Protein AF-A0A3D8IJC1-F1 (afdb_monomer_lite)

Structure (mmCIF, N/CA/C/O backbone):
data_AF-A0A3D8IJC1-F1
#
_entry.id   AF-A0A3D8IJC1-F1
#
loop_
_atom_site.group_PDB
_atom_site.id
_atom_site.type_symbol
_atom_site.label_atom_id
_atom_site.label_alt_id
_atom_site.label_comp_id
_atom_site.label_asym_id
_atom_site.label_entity_id
_atom_site.label_seq_id
_atom_site.pdbx_PDB_ins_code
_atom_site.Cartn_x
_atom_site.Cartn_y
_atom_site.Cartn_z
_atom_site.occupancy
_atom_site.B_iso_or_equiv
_atom_site.auth_seq_id
_atom_site.auth_comp_id
_atom_site.auth_asym_id
_atom_site.auth_atom_id
_atom_site.pdbx_PDB_model_num
ATOM 1 N N . MET A 1 1 ? 31.440 11.721 -26.422 1.00 49.38 1 MET A N 1
ATOM 2 C CA . MET A 1 1 ? 31.780 11.441 -25.011 1.00 49.38 1 MET A CA 1
ATOM 3 C C . MET A 1 1 ? 30.636 11.941 -24.129 1.00 49.38 1 MET A C 1
ATOM 5 O O . MET A 1 1 ? 30.664 13.113 -23.806 1.00 49.38 1 MET A O 1
ATOM 9 N N . ASP A 1 2 ? 29.631 11.109 -23.805 1.00 59.16 2 ASP A N 1
ATOM 10 C CA . ASP A 1 2 ? 28.783 11.270 -22.586 1.00 59.16 2 ASP A CA 1
ATOM 11 C C . ASP A 1 2 ? 27.846 10.068 -22.260 1.00 59.16 2 ASP A C 1
ATOM 13 O O . ASP A 1 2 ? 27.052 10.109 -21.324 1.00 59.16 2 ASP A O 1
ATOM 17 N N . ASN A 1 3 ? 27.931 8.942 -22.983 1.00 62.91 3 ASN A N 1
ATOM 18 C CA . ASN A 1 3 ? 27.009 7.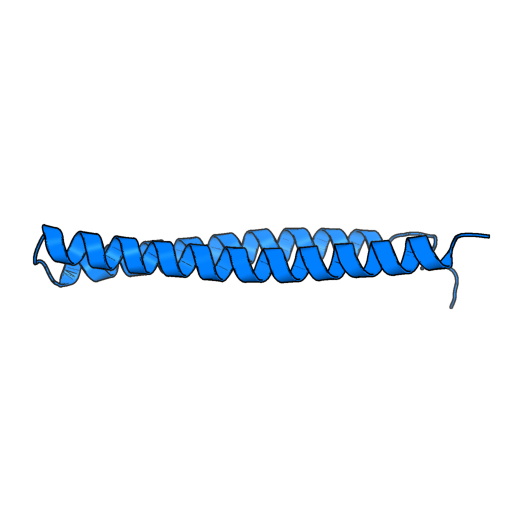801 -22.798 1.00 62.91 3 ASN A CA 1
ATOM 19 C C . ASN A 1 3 ? 27.011 7.192 -21.374 1.00 62.91 3 ASN A C 1
ATOM 21 O O . ASN A 1 3 ? 26.069 6.506 -20.986 1.00 62.91 3 ASN A O 1
ATOM 25 N N . ASN A 1 4 ? 28.074 7.415 -20.592 1.00 69.25 4 ASN A N 1
ATOM 26 C CA . ASN A 1 4 ? 28.226 6.862 -19.242 1.00 69.25 4 ASN A CA 1
ATOM 27 C C . ASN A 1 4 ? 27.456 7.676 -18.183 1.00 69.25 4 ASN A C 1
ATOM 29 O O . ASN A 1 4 ? 26.842 7.092 -17.292 1.00 69.25 4 ASN A O 1
ATOM 33 N N . LYS A 1 5 ? 27.423 9.016 -18.279 1.00 73.62 5 LYS A N 1
ATOM 34 C CA . LYS A 1 5 ? 26.607 9.813 -17.346 1.00 73.62 5 LYS A CA 1
ATOM 35 C C . LYS A 1 5 ? 25.127 9.603 -17.615 1.00 73.62 5 LYS A C 1
ATOM 37 O O . LYS A 1 5 ? 24.363 9.449 -16.666 1.00 73.62 5 LYS A O 1
ATOM 42 N N . GLU A 1 6 ? 24.747 9.521 -18.888 1.00 76.00 6 GLU A N 1
ATOM 43 C CA . GLU A 1 6 ? 23.365 9.263 -19.283 1.00 76.00 6 GLU A CA 1
ATOM 44 C C . GLU A 1 6 ? 22.876 7.899 -18.762 1.00 76.00 6 GLU A C 1
ATOM 46 O O . GLU A 1 6 ? 21.793 7.819 -18.183 1.00 76.00 6 GLU A O 1
ATOM 51 N N . SER A 1 7 ? 23.692 6.836 -18.856 1.00 76.75 7 SER A N 1
ATOM 52 C CA . SER A 1 7 ? 23.310 5.505 -18.356 1.00 76.75 7 SER A CA 1
ATOM 53 C C . SER A 1 7 ? 23.185 5.453 -16.829 1.00 76.75 7 SER A C 1
ATOM 55 O O . SER A 1 7 ? 22.211 4.898 -16.315 1.00 76.75 7 SER A O 1
ATOM 57 N N . LYS A 1 8 ? 24.110 6.089 -16.093 1.00 83.12 8 LYS A N 1
ATOM 58 C CA . LYS A 1 8 ? 24.044 6.201 -14.627 1.00 83.12 8 LYS A CA 1
ATOM 59 C C . LYS A 1 8 ? 22.819 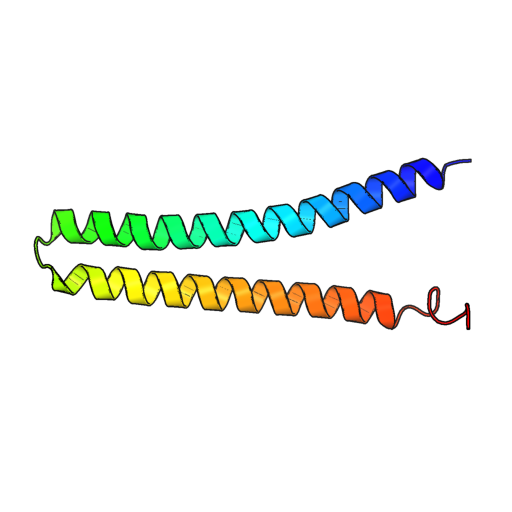6.991 -14.176 1.00 83.12 8 LYS A C 1
ATOM 61 O O . LYS A 1 8 ? 22.128 6.571 -13.252 1.00 83.12 8 LYS A O 1
ATOM 66 N N . PHE A 1 9 ? 22.515 8.098 -14.850 1.00 84.12 9 PHE A N 1
ATOM 67 C CA . PHE A 1 9 ? 21.334 8.907 -14.559 1.00 84.12 9 PHE A CA 1
ATOM 68 C C . PHE A 1 9 ? 20.040 8.121 -14.809 1.00 84.12 9 PHE A C 1
ATOM 70 O O . PHE A 1 9 ? 19.137 8.114 -13.974 1.00 84.12 9 PHE A O 1
ATOM 77 N N . ARG A 1 10 ? 19.982 7.363 -15.911 1.00 81.81 10 ARG A N 1
ATOM 78 C CA . ARG A 1 10 ? 18.853 6.480 -16.237 1.00 81.81 10 ARG A CA 1
ATOM 79 C C . ARG A 1 10 ? 18.664 5.380 -15.191 1.00 81.81 10 ARG A C 1
ATOM 81 O O . ARG A 1 10 ? 17.532 5.129 -14.786 1.00 81.81 10 ARG A O 1
ATOM 88 N N . ALA A 1 11 ? 19.751 4.771 -14.715 1.00 82.06 11 ALA A N 1
ATOM 89 C CA . ALA A 1 11 ? 19.711 3.763 -13.656 1.00 82.06 11 ALA A CA 1
ATOM 90 C C . ALA A 1 11 ? 19.166 4.333 -12.334 1.00 82.06 11 ALA A C 1
ATOM 92 O O . ALA A 1 11 ? 18.317 3.707 -11.700 1.00 82.06 11 ALA A O 1
ATOM 93 N N . ILE A 1 12 ? 19.579 5.549 -11.958 1.00 86.00 12 ILE A N 1
ATOM 94 C CA . ILE A 1 12 ? 19.063 6.246 -10.770 1.00 86.00 12 ILE A CA 1
ATOM 95 C C . ILE A 1 12 ? 17.564 6.530 -10.911 1.00 86.00 12 ILE A C 1
ATOM 97 O O . ILE A 1 12 ? 16.812 6.277 -9.974 1.00 86.00 12 ILE A O 1
ATOM 101 N N . ILE A 1 13 ? 17.104 6.998 -12.077 1.00 84.69 13 ILE A N 1
ATOM 102 C CA . ILE A 1 13 ? 15.675 7.254 -12.320 1.00 84.69 13 ILE A CA 1
ATOM 103 C C . ILE A 1 13 ? 14.855 5.967 -12.200 1.00 84.69 13 ILE A C 1
ATOM 105 O O . ILE A 1 13 ? 13.790 5.977 -11.588 1.00 84.69 13 ILE A O 1
ATOM 109 N N . ILE A 1 14 ? 15.333 4.858 -12.769 1.00 81.69 14 ILE A N 1
ATOM 110 C CA . ILE A 1 14 ? 14.637 3.566 -12.702 1.00 81.69 14 ILE A CA 1
ATOM 111 C C . ILE A 1 14 ? 14.558 3.077 -11.248 1.00 81.69 14 ILE A C 1
AT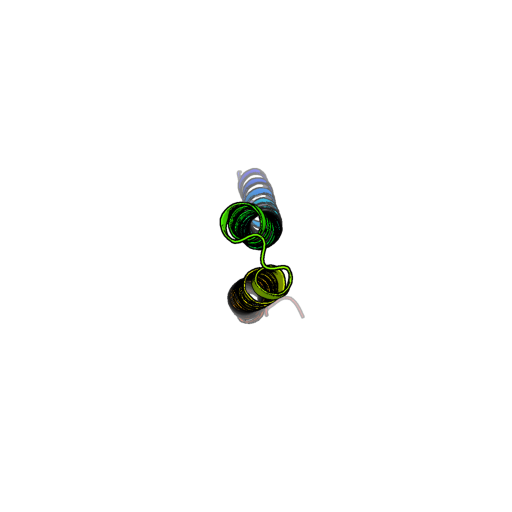OM 113 O O . ILE A 1 14 ? 13.479 2.704 -10.790 1.00 81.69 14 ILE A O 1
ATOM 117 N N . GLY A 1 15 ? 15.659 3.163 -10.494 1.00 83.75 15 GLY A N 1
ATOM 118 C CA . GLY A 1 15 ? 15.673 2.818 -9.070 1.00 83.75 15 GLY A CA 1
ATOM 119 C C . GLY A 1 15 ? 14.748 3.707 -8.233 1.00 83.75 15 GLY A C 1
ATOM 120 O O . GLY A 1 15 ? 13.985 3.211 -7.405 1.00 83.75 15 GLY A O 1
ATOM 121 N N . ALA A 1 16 ? 14.746 5.017 -8.493 1.00 87.06 16 ALA A N 1
ATOM 122 C CA . ALA A 1 16 ? 13.870 5.970 -7.818 1.00 87.06 16 ALA A CA 1
ATOM 123 C C . ALA A 1 16 ? 12.386 5.711 -8.118 1.00 87.06 16 ALA A C 1
ATOM 125 O O . ALA A 1 16 ? 11.557 5.843 -7.220 1.00 87.06 16 ALA A O 1
ATOM 126 N N . LYS A 1 17 ? 12.042 5.296 -9.346 1.00 81.31 17 LYS A N 1
ATOM 127 C CA . LYS A 1 17 ? 10.673 4.898 -9.706 1.00 81.31 17 LYS A CA 1
ATOM 128 C C . LYS A 1 17 ? 10.201 3.688 -8.896 1.00 81.31 17 LYS A C 1
ATOM 130 O O . LYS A 1 17 ? 9.111 3.749 -8.336 1.00 81.31 17 LYS A O 1
ATOM 135 N N . GLY A 1 18 ? 11.022 2.642 -8.777 1.00 80.56 18 GLY A N 1
ATOM 136 C CA . GLY A 1 18 ? 10.692 1.457 -7.972 1.00 80.56 18 GLY A CA 1
ATOM 137 C C . GLY A 1 18 ? 10.572 1.763 -6.474 1.00 80.56 18 GLY A C 1
ATOM 138 O O . GLY A 1 18 ? 9.623 1.336 -5.819 1.00 80.56 18 GLY A O 1
ATOM 139 N N . LEU A 1 19 ? 11.479 2.582 -5.929 1.00 87.31 19 LEU A N 1
ATOM 140 C CA . LEU A 1 19 ? 11.422 3.001 -4.526 1.00 87.31 19 LEU A CA 1
ATOM 141 C C . LEU A 1 19 ? 10.202 3.890 -4.239 1.00 87.31 19 LEU A C 1
ATOM 143 O O . LEU A 1 19 ? 9.513 3.693 -3.240 1.00 87.31 19 LEU A O 1
ATOM 147 N N . SER A 1 20 ? 9.895 4.835 -5.132 1.00 86.81 20 SER A N 1
ATOM 148 C CA . SER A 1 20 ? 8.706 5.690 -5.037 1.00 86.81 20 SER A CA 1
ATOM 149 C C . SER A 1 20 ? 7.413 4.868 -5.065 1.00 86.81 20 SER A C 1
ATOM 151 O O . SER A 1 20 ? 6.491 5.153 -4.297 1.00 86.81 20 SER A O 1
ATOM 153 N N . LEU A 1 21 ? 7.376 3.806 -5.876 1.00 81.50 21 LEU A N 1
ATOM 154 C CA . LEU A 1 21 ? 6.269 2.856 -5.928 1.00 81.50 21 LEU A CA 1
ATOM 155 C C . LEU A 1 21 ? 6.068 2.159 -4.578 1.00 81.50 21 LEU A C 1
ATOM 157 O O . LEU A 1 21 ? 4.970 2.201 -4.023 1.00 81.50 21 LEU A O 1
ATOM 161 N N . GLY A 1 22 ? 7.139 1.600 -4.009 1.00 83.56 22 GLY A N 1
ATOM 162 C CA . GLY A 1 22 ? 7.108 0.952 -2.697 1.00 83.56 22 GLY A CA 1
ATOM 163 C C . GLY A 1 22 ? 6.641 1.892 -1.582 1.00 83.56 22 GLY A C 1
ATOM 164 O O . GLY A 1 22 ? 5.769 1.535 -0.789 1.00 83.56 22 GLY A O 1
ATOM 165 N N . ILE A 1 23 ? 7.150 3.128 -1.564 1.00 88.06 23 ILE A N 1
ATOM 166 C CA . ILE A 1 23 ? 6.757 4.146 -0.580 1.00 88.06 23 ILE A CA 1
ATOM 167 C C . ILE A 1 23 ? 5.263 4.476 -0.699 1.00 88.06 23 ILE A C 1
ATOM 169 O O . ILE A 1 23 ? 4.577 4.560 0.318 1.00 88.06 23 ILE A O 1
ATOM 173 N N . SER A 1 24 ? 4.732 4.610 -1.918 1.00 82.44 24 SER A N 1
ATOM 174 C CA . SER A 1 24 ? 3.313 4.930 -2.125 1.00 82.44 24 SER A CA 1
ATOM 175 C C . SER A 1 24 ? 2.363 3.868 -1.550 1.00 82.44 24 SER A C 1
ATOM 177 O O . SER A 1 24 ? 1.318 4.211 -0.995 1.00 82.44 24 SER A O 1
ATOM 179 N N . ILE A 1 25 ? 2.761 2.593 -1.598 1.00 83.38 25 ILE A N 1
ATOM 180 C CA . ILE A 1 25 ? 1.999 1.467 -1.043 1.00 83.38 25 ILE A CA 1
ATOM 181 C C . ILE A 1 25 ? 1.973 1.546 0.485 1.00 83.38 25 ILE A C 1
ATOM 183 O O . ILE A 1 25 ? 0.906 1.453 1.092 1.00 83.38 25 ILE A O 1
ATOM 187 N N . ILE A 1 26 ? 3.133 1.771 1.112 1.00 85.38 26 ILE A N 1
ATOM 188 C CA . ILE A 1 26 ? 3.241 1.901 2.572 1.00 85.38 26 ILE A CA 1
ATOM 189 C C . ILE A 1 26 ? 2.402 3.085 3.062 1.00 85.38 26 ILE A C 1
ATOM 191 O O . ILE A 1 26 ? 1.641 2.946 4.019 1.00 85.38 26 ILE A O 1
ATOM 195 N N . VAL A 1 27 ? 2.480 4.233 2.382 1.00 87.75 27 VAL A N 1
ATOM 196 C CA . VAL A 1 27 ? 1.686 5.425 2.717 1.00 87.75 27 VAL A CA 1
ATOM 197 C C . VAL A 1 27 ? 0.185 5.137 2.619 1.00 87.75 27 VAL A C 1
ATOM 199 O O . VAL A 1 27 ? -0.558 5.496 3.529 1.00 87.75 27 VAL A O 1
ATOM 202 N N . ALA A 1 28 ? -0.272 4.447 1.569 1.00 82.06 28 ALA A N 1
ATOM 203 C CA . ALA A 1 28 ? -1.681 4.081 1.415 1.00 82.06 28 ALA A CA 1
ATOM 204 C C . ALA A 1 28 ? -2.180 3.167 2.551 1.00 82.06 28 ALA A C 1
ATOM 206 O O . ALA A 1 28 ? -3.270 3.381 3.082 1.00 82.06 28 ALA A O 1
ATOM 207 N N . ILE A 1 29 ? -1.367 2.191 2.964 1.00 80.00 29 ILE A N 1
ATOM 208 C CA . ILE A 1 29 ? -1.680 1.292 4.084 1.00 80.00 29 ILE A CA 1
ATOM 209 C C . ILE A 1 29 ? -1.750 2.075 5.402 1.00 80.00 29 ILE A C 1
ATOM 211 O O . ILE A 1 29 ? -2.714 1.924 6.152 1.00 80.00 29 ILE A O 1
ATOM 215 N N . LEU A 1 30 ? -0.768 2.941 5.675 1.00 87.19 30 LEU A N 1
ATOM 216 C CA . LEU A 1 30 ? -0.734 3.762 6.890 1.00 87.19 30 LEU A CA 1
ATOM 217 C C . LEU A 1 30 ? -1.924 4.719 6.974 1.00 87.19 30 LEU A C 1
ATOM 219 O O . LEU A 1 30 ? -2.481 4.894 8.055 1.00 87.19 30 LEU A O 1
ATOM 223 N N . LEU A 1 31 ? -2.347 5.299 5.849 1.00 85.50 31 LEU A N 1
ATOM 224 C CA . LEU A 1 31 ? -3.552 6.124 5.793 1.00 85.50 31 LEU A CA 1
ATOM 225 C C . LEU A 1 31 ? -4.816 5.294 6.041 1.00 85.50 31 LEU A C 1
ATOM 227 O O . LEU A 1 31 ? -5.664 5.725 6.813 1.00 85.50 31 LEU A O 1
ATOM 231 N N . GLY A 1 32 ? -4.925 4.086 5.479 1.00 81.81 32 GLY A N 1
ATOM 232 C CA . GLY A 1 32 ? -6.052 3.186 5.751 1.00 81.81 32 GLY A CA 1
ATOM 233 C C . GLY A 1 32 ? -6.165 2.807 7.233 1.00 81.81 32 GLY A C 1
ATOM 234 O O . GLY A 1 32 ? -7.236 2.922 7.832 1.00 81.81 32 GLY A O 1
ATOM 235 N N . ILE A 1 33 ? -5.046 2.422 7.851 1.00 80.69 33 ILE A N 1
ATOM 236 C CA . ILE A 1 33 ? -4.985 2.083 9.280 1.00 80.69 33 ILE A CA 1
ATOM 237 C C . ILE A 1 33 ? -5.252 3.324 10.142 1.00 80.69 33 ILE A C 1
ATOM 239 O O . ILE A 1 33 ? -6.068 3.272 11.060 1.00 80.69 33 ILE A O 1
ATOM 243 N N . GLY A 1 34 ? -4.608 4.452 9.833 1.00 86.31 34 GLY A N 1
ATOM 244 C CA . GLY A 1 34 ? -4.761 5.709 10.565 1.00 86.31 34 GLY A CA 1
ATOM 245 C C . GLY A 1 34 ? -6.194 6.239 10.532 1.00 86.31 34 GLY A C 1
ATOM 246 O O . GLY A 1 34 ? -6.737 6.610 11.574 1.00 86.31 34 GLY A O 1
ATOM 247 N N . SER A 1 35 ? -6.847 6.200 9.368 1.00 81.31 35 SER A N 1
ATOM 248 C CA . SER A 1 35 ? -8.267 6.535 9.229 1.00 81.31 35 SER A CA 1
ATOM 249 C C . SER A 1 35 ? -9.165 5.567 10.005 1.00 81.31 35 SER A C 1
ATOM 251 O O . SER A 1 35 ? -10.107 6.018 10.651 1.00 81.31 35 SER A O 1
ATOM 253 N N . GLY A 1 36 ? -8.858 4.264 10.018 1.00 75.75 36 GLY A N 1
ATOM 254 C CA . GLY A 1 36 ? -9.581 3.276 10.827 1.00 75.75 36 GLY A CA 1
ATOM 255 C C . GLY A 1 36 ? -9.506 3.566 12.331 1.00 75.75 36 GLY A C 1
ATOM 256 O O . GLY A 1 36 ? -10.534 3.587 13.008 1.00 75.75 36 GLY A O 1
ATOM 257 N N . ILE A 1 37 ? -8.309 3.869 12.843 1.00 81.25 37 ILE A N 1
ATOM 258 C CA . ILE A 1 37 ? -8.084 4.228 14.254 1.00 81.25 37 ILE A CA 1
ATOM 259 C C . ILE A 1 37 ? -8.816 5.527 14.618 1.00 81.25 37 ILE A C 1
ATOM 261 O O . ILE A 1 37 ? -9.422 5.620 15.688 1.00 81.25 37 ILE A O 1
ATOM 265 N N . LEU A 1 38 ? -8.800 6.529 13.732 1.00 82.56 38 LEU A N 1
ATOM 266 C CA . LEU A 1 38 ? -9.529 7.781 13.946 1.00 82.56 38 LEU A CA 1
ATOM 267 C C . LEU A 1 38 ? -11.040 7.530 14.063 1.00 82.56 38 LEU A C 1
ATOM 269 O O . LEU A 1 38 ? -11.676 8.024 14.992 1.00 82.56 38 LEU A O 1
ATOM 273 N N . MET A 1 39 ? -11.595 6.699 13.178 1.00 74.31 39 MET A N 1
ATOM 274 C CA . MET A 1 39 ? -13.003 6.295 13.200 1.00 74.31 39 MET A CA 1
ATOM 275 C C . MET A 1 39 ? -13.359 5.559 14.503 1.00 74.31 39 MET A C 1
ATOM 277 O O . MET A 1 39 ? -14.373 5.856 15.132 1.00 74.31 39 MET A 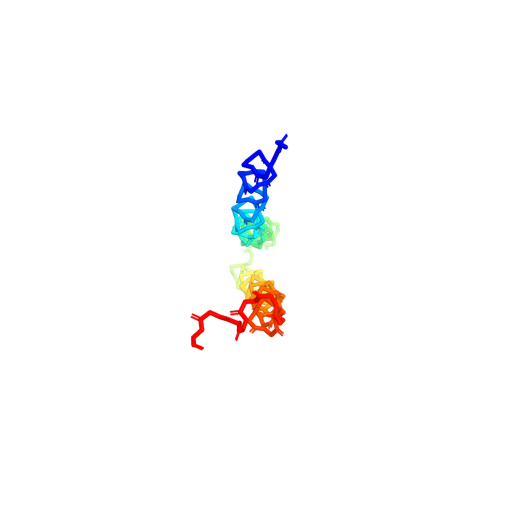O 1
ATOM 281 N N . GLN A 1 40 ? -12.503 4.642 14.964 1.00 75.88 40 GLN A N 1
ATOM 282 C CA . GLN A 1 40 ? -12.707 3.923 16.226 1.00 75.88 40 GLN A CA 1
ATOM 283 C C . GLN A 1 40 ? -12.816 4.873 17.420 1.00 75.88 40 GLN A C 1
ATOM 285 O O . GLN A 1 40 ? -13.693 4.693 18.264 1.00 75.88 40 GLN A O 1
ATOM 290 N N . LYS A 1 41 ? -11.948 5.891 17.481 1.00 79.50 41 LYS A N 1
ATOM 291 C CA . LYS A 1 41 ? -11.955 6.884 18.562 1.00 79.50 41 LYS A CA 1
ATOM 292 C C . LYS A 1 41 ? -13.233 7.718 18.598 1.00 79.50 41 LYS A C 1
ATOM 294 O O . LYS A 1 41 ? -13.655 8.099 19.683 1.00 79.50 41 LYS A O 1
ATOM 299 N N . ILE A 1 42 ? -13.826 8.008 17.440 1.00 84.38 42 ILE A N 1
ATOM 300 C CA . ILE A 1 42 ? -15.021 8.857 17.342 1.00 84.38 42 ILE A CA 1
ATOM 301 C C . ILE A 1 42 ? -16.287 8.061 17.675 1.00 84.38 42 ILE A C 1
ATOM 303 O O . ILE A 1 42 ? -17.130 8.539 18.427 1.00 84.38 42 ILE A O 1
ATOM 307 N N . PHE A 1 43 ? -16.426 6.847 17.135 1.00 82.62 43 PHE A N 1
ATOM 308 C CA . PHE A 1 43 ? -17.668 6.080 17.261 1.00 82.62 43 PHE A CA 1
ATOM 309 C C . PHE A 1 43 ? -17.698 5.146 18.477 1.00 82.62 43 PHE A C 1
ATOM 311 O O . PHE A 1 43 ? -18.781 4.737 18.877 1.00 82.62 43 PHE A O 1
ATOM 318 N N . ASN A 1 44 ? -16.548 4.787 19.066 1.00 78.00 44 ASN A N 1
ATOM 319 C CA . ASN A 1 44 ? -16.428 3.828 20.180 1.00 78.00 44 ASN A CA 1
ATOM 320 C C . ASN A 1 44 ? -17.100 2.458 19.911 1.00 78.00 44 ASN A C 1
ATOM 322 O O . ASN A 1 44 ? -17.364 1.672 20.817 1.00 78.00 44 ASN A O 1
ATOM 326 N N . VAL A 1 45 ? -17.373 2.159 18.637 1.00 80.19 45 VAL A N 1
ATOM 327 C CA . VAL A 1 45 ? -17.938 0.896 18.166 1.00 80.19 45 VAL A CA 1
ATOM 328 C C . VAL A 1 45 ? -16.806 0.079 17.563 1.00 80.19 45 VAL A C 1
ATOM 330 O O . VAL A 1 45 ? -16.268 0.412 16.507 1.00 80.19 45 VAL A O 1
ATOM 333 N N . PHE A 1 46 ? -16.459 -1.023 18.225 1.00 72.19 46 PHE A N 1
ATOM 334 C CA . PHE A 1 46 ? -15.324 -1.868 17.847 1.00 72.19 46 PHE A CA 1
ATOM 335 C C . PHE A 1 46 ? -15.441 -2.440 16.424 1.00 72.19 46 PHE A C 1
ATOM 337 O O . PHE A 1 46 ? -14.435 -2.636 15.751 1.00 72.19 46 PHE A O 1
ATOM 344 N N . TRP A 1 47 ? -16.661 -2.667 15.925 1.00 78.19 47 TRP A N 1
ATOM 345 C CA . TRP A 1 47 ? -16.867 -3.246 14.594 1.00 78.19 47 TRP A CA 1
ATOM 346 C C . TRP A 1 47 ? -16.626 -2.256 13.436 1.00 78.19 47 TRP A C 1
ATOM 348 O O . TRP A 1 47 ? -16.288 -2.674 12.332 1.00 78.19 47 TRP A O 1
ATOM 358 N N . VAL A 1 48 ? -16.693 -0.940 13.688 1.00 77.25 48 VAL A N 1
ATOM 359 C CA . VAL A 1 48 ? -16.422 0.105 12.675 1.00 77.25 48 VAL A CA 1
ATOM 360 C C . VAL A 1 48 ? -14.956 0.096 12.226 1.00 77.25 48 VAL A C 1
ATOM 362 O O . VAL A 1 48 ? -14.660 0.439 11.080 1.00 77.25 48 VAL A O 1
ATOM 365 N N . LEU A 1 49 ? -14.042 -0.381 13.079 1.00 72.75 49 LEU A N 1
ATOM 366 C CA . LEU A 1 49 ? -12.644 -0.604 12.708 1.00 72.75 49 LEU A CA 1
ATOM 367 C C . LEU A 1 49 ? -12.504 -1.497 11.478 1.00 72.75 49 LEU A C 1
ATOM 369 O O . LEU A 1 49 ? -11.689 -1.212 10.605 1.00 72.75 49 LEU A O 1
ATOM 373 N N . TRP A 1 50 ? -13.304 -2.560 11.391 1.00 82.12 50 TRP A N 1
ATOM 374 C CA . TRP A 1 50 ? -13.189 -3.547 10.321 1.00 82.12 50 TRP A CA 1
ATOM 375 C C . TRP A 1 50 ? -13.606 -2.995 8.968 1.00 82.12 50 TRP A C 1
ATOM 377 O O . TRP A 1 50 ? -13.049 -3.406 7.958 1.00 82.12 50 TRP A O 1
ATOM 387 N N . ILE A 1 51 ? -14.508 -2.015 8.944 1.00 81.25 51 ILE A N 1
ATOM 388 C CA . ILE A 1 51 ? -14.859 -1.291 7.723 1.00 81.25 51 ILE A CA 1
ATOM 389 C C . ILE A 1 51 ? -13.634 -0.503 7.243 1.00 81.25 51 ILE A C 1
ATOM 391 O O . ILE A 1 51 ? -13.216 -0.657 6.099 1.00 81.25 51 ILE A O 1
ATOM 395 N N . GLY A 1 52 ? -12.994 0.268 8.128 1.00 76.38 52 GLY A N 1
ATOM 396 C CA . GLY A 1 52 ? -11.770 1.007 7.801 1.00 76.38 52 GLY A CA 1
ATOM 397 C C . GLY A 1 52 ? -10.618 0.100 7.353 1.00 76.38 52 GLY A C 1
ATOM 398 O O . GLY A 1 52 ? -9.974 0.375 6.343 1.00 76.38 52 GLY A O 1
ATOM 399 N N . VAL A 1 53 ? -10.40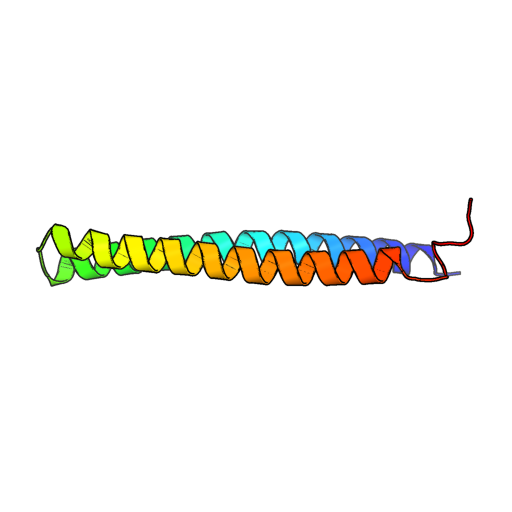6 -1.021 8.047 1.00 79.00 53 VAL A N 1
ATOM 400 C CA . VAL A 1 53 ? -9.392 -2.024 7.688 1.00 79.00 53 VAL A CA 1
ATOM 401 C C . VAL A 1 53 ? -9.709 -2.669 6.339 1.00 79.00 53 VAL A C 1
ATOM 403 O O . VAL A 1 53 ? -8.826 -2.748 5.491 1.00 79.00 53 VAL A O 1
ATOM 406 N N . PHE A 1 54 ? -10.955 -3.081 6.101 1.00 87.69 54 PHE A N 1
ATOM 407 C CA . PHE A 1 54 ? -11.373 -3.691 4.839 1.00 87.69 54 PHE A CA 1
ATOM 408 C C . PHE A 1 54 ? -11.146 -2.747 3.657 1.00 87.69 54 PHE A C 1
ATOM 410 O O . PHE A 1 54 ? -10.498 -3.126 2.682 1.00 87.69 54 PHE A O 1
ATOM 417 N N . TRP A 1 55 ? -11.610 -1.498 3.759 1.00 83.12 55 TRP A N 1
ATOM 418 C CA . TRP A 1 55 ? -11.419 -0.505 2.703 1.00 83.12 55 TRP A CA 1
ATOM 419 C C . TRP A 1 55 ? -9.950 -0.107 2.536 1.00 83.12 55 TRP A C 1
ATOM 421 O O . TRP A 1 55 ? -9.500 0.063 1.406 1.00 83.12 55 TRP A O 1
ATOM 431 N N . GLY A 1 56 ? -9.181 -0.019 3.625 1.00 80.81 56 GLY A N 1
ATOM 432 C CA . GLY A 1 56 ? -7.743 0.247 3.581 1.00 80.81 56 GLY A CA 1
ATOM 433 C C . GLY A 1 56 ? -6.960 -0.861 2.872 1.00 80.81 56 GLY A C 1
ATOM 434 O O . GLY A 1 56 ? -6.155 -0.579 1.985 1.00 80.81 56 GLY A O 1
ATOM 435 N N . VAL A 1 57 ? -7.238 -2.126 3.199 1.00 83.25 57 VAL A N 1
ATOM 436 C CA . VAL A 1 57 ? -6.617 -3.294 2.555 1.00 83.25 57 VAL A CA 1
ATOM 437 C C . VAL A 1 57 ? -7.042 -3.396 1.089 1.00 83.25 57 VAL A C 1
ATOM 439 O O . VAL A 1 57 ? -6.190 -3.580 0.221 1.00 83.25 57 VAL A O 1
ATOM 442 N N . ALA A 1 58 ? -8.328 -3.209 0.783 1.00 87.50 58 ALA A N 1
ATOM 443 C CA . ALA A 1 58 ? -8.821 -3.208 -0.593 1.00 87.50 58 ALA A CA 1
ATOM 444 C C . ALA A 1 58 ? -8.169 -2.095 -1.434 1.00 87.50 58 ALA A C 1
ATOM 446 O O . ALA A 1 58 ? -7.730 -2.344 -2.558 1.00 87.50 58 ALA A O 1
ATOM 447 N N . ALA A 1 59 ? -8.037 -0.884 -0.884 1.00 82.75 59 ALA A N 1
ATOM 448 C CA . ALA A 1 59 ? -7.368 0.231 -1.548 1.00 82.75 59 ALA A CA 1
ATOM 449 C C . ALA A 1 59 ? -5.873 -0.041 -1.777 1.00 82.75 59 ALA A C 1
ATOM 451 O O . ALA A 1 59 ? -5.364 0.245 -2.862 1.00 82.75 59 ALA A O 1
ATOM 452 N N . ALA A 1 60 ? -5.180 -0.635 -0.801 1.00 81.19 60 ALA A N 1
ATOM 453 C CA . ALA A 1 60 ? -3.782 -1.032 -0.944 1.00 81.19 60 ALA A CA 1
ATOM 454 C C . ALA A 1 60 ? -3.601 -2.078 -2.056 1.00 81.19 60 ALA A C 1
ATOM 456 O O . ALA A 1 60 ? -2.753 -1.895 -2.926 1.00 81.19 60 ALA A O 1
ATOM 457 N N . ILE A 1 61 ? -4.440 -3.121 -2.094 1.00 85.62 61 ILE A N 1
ATOM 458 C CA . ILE A 1 61 ? -4.409 -4.156 -3.142 1.00 85.62 61 ILE A CA 1
ATOM 459 C C . ILE A 1 61 ? -4.645 -3.539 -4.525 1.00 85.62 61 ILE A C 1
ATOM 461 O O . ILE A 1 61 ? -3.895 -3.816 -5.461 1.00 85.62 61 ILE A O 1
ATOM 465 N N . LEU A 1 62 ? -5.651 -2.673 -4.666 1.00 86.62 62 LEU A N 1
ATOM 466 C CA . LEU A 1 62 ? -5.945 -2.003 -5.935 1.00 86.62 62 LEU A CA 1
ATOM 467 C C . LEU A 1 62 ? -4.799 -1.086 -6.385 1.00 86.62 62 LEU A C 1
ATOM 469 O O . LEU A 1 62 ? -4.490 -1.028 -7.578 1.00 86.62 62 LEU A O 1
ATOM 473 N N . ASN A 1 63 ? -4.145 -0.393 -5.449 1.00 85.69 63 ASN A N 1
ATOM 474 C CA . ASN A 1 63 ? -2.996 0.457 -5.747 1.00 85.69 63 ASN A CA 1
ATOM 475 C C . ASN A 1 63 ? -1.787 -0.377 -6.209 1.00 85.69 63 ASN A C 1
ATOM 477 O O . ASN A 1 63 ? -1.256 -0.119 -7.289 1.00 85.69 63 ASN A O 1
ATOM 481 N N . VAL A 1 64 ? -1.442 -1.438 -5.469 1.00 83.31 64 VAL A N 1
ATOM 482 C CA . VAL A 1 64 ? -0.388 -2.404 -5.833 1.00 83.31 64 VAL A CA 1
ATOM 483 C C . VAL A 1 64 ? -0.656 -3.015 -7.207 1.00 83.31 64 VAL A C 1
ATOM 485 O O . VAL A 1 64 ? 0.244 -3.101 -8.037 1.00 83.31 64 VAL A O 1
ATOM 488 N N . TYR A 1 65 ? -1.899 -3.397 -7.495 1.00 87.19 65 TYR A N 1
ATOM 489 C CA . TYR A 1 65 ? -2.257 -3.993 -8.778 1.00 87.19 65 TYR A CA 1
ATOM 490 C C . TYR A 1 65 ? -2.083 -3.027 -9.953 1.00 87.19 65 TYR A C 1
ATOM 492 O O . TYR A 1 65 ? -1.559 -3.393 -11.009 1.00 87.19 65 TYR A O 1
ATOM 500 N N . LYS A 1 66 ? -2.505 -1.772 -9.772 1.00 84.12 66 LYS A N 1
ATOM 501 C CA . LYS A 1 66 ? -2.336 -0.712 -10.771 1.00 84.12 66 LYS A CA 1
ATOM 502 C C . LYS A 1 66 ? -0.857 -0.429 -11.034 1.00 84.12 66 LYS A C 1
ATOM 504 O O . LYS A 1 66 ? -0.457 -0.318 -12.192 1.00 84.12 66 LYS A O 1
ATOM 509 N N . ALA A 1 67 ? -0.071 -0.342 -9.966 1.00 82.31 67 ALA A N 1
ATOM 510 C CA . ALA A 1 67 ? 1.374 -0.181 -9.986 1.00 82.31 67 ALA A CA 1
ATOM 511 C C . ALA A 1 67 ? 2.064 -1.327 -10.743 1.00 82.31 67 ALA A C 1
ATOM 513 O O . ALA A 1 67 ? 2.773 -1.084 -11.717 1.00 82.31 67 ALA A O 1
ATOM 514 N N . TYR A 1 68 ? 1.753 -2.570 -10.377 1.00 83.56 68 TYR A N 1
ATOM 515 C CA . TYR A 1 68 ? 2.289 -3.772 -11.008 1.00 83.56 68 TYR A CA 1
ATOM 516 C C . TYR A 1 68 ? 1.978 -3.842 -12.508 1.00 83.56 68 TYR A C 1
ATOM 518 O O . TYR A 1 68 ? 2.859 -4.108 -13.321 1.00 83.56 68 TYR A O 1
ATOM 526 N N . ARG A 1 69 ? 0.736 -3.540 -12.915 1.00 85.00 69 ARG A N 1
ATOM 527 C CA . ARG A 1 69 ? 0.377 -3.490 -14.342 1.00 85.00 69 ARG A CA 1
ATOM 528 C C . ARG A 1 69 ? 1.115 -2.387 -15.103 1.00 85.00 69 ARG A C 1
ATOM 530 O O . ARG A 1 69 ? 1.413 -2.571 -16.280 1.00 85.00 69 ARG A O 1
ATOM 537 N N . ALA A 1 70 ? 1.359 -1.233 -14.485 1.00 82.62 70 ALA A N 1
ATOM 538 C CA . ALA A 1 70 ? 2.120 -0.159 -15.118 1.00 82.62 70 ALA A CA 1
ATOM 539 C C . ALA A 1 70 ? 3.586 -0.568 -15.322 1.00 82.62 70 ALA A C 1
ATOM 541 O O . ALA A 1 70 ? 4.129 -0.379 -16.407 1.00 82.62 70 ALA A O 1
ATOM 542 N N . GLU A 1 71 ? 4.175 -1.203 -14.313 1.00 81.19 71 GLU A N 1
ATOM 543 C CA . GLU A 1 71 ? 5.540 -1.712 -14.352 1.00 81.19 71 GLU A CA 1
ATOM 544 C C . GLU A 1 71 ? 5.705 -2.844 -15.382 1.00 81.19 71 GLU A C 1
ATOM 546 O O . GLU A 1 71 ? 6.612 -2.789 -16.210 1.00 81.19 71 GLU A O 1
ATOM 551 N N . LEU A 1 72 ? 4.765 -3.796 -15.450 1.00 83.06 72 LEU A N 1
ATOM 552 C CA . LEU A 1 72 ? 4.725 -4.831 -16.494 1.00 83.06 72 LEU A CA 1
ATOM 553 C C . LEU A 1 72 ? 4.693 -4.253 -17.913 1.00 83.06 72 LEU A C 1
ATOM 555 O O . LEU A 1 72 ? 5.395 -4.741 -18.794 1.00 83.06 72 LEU A O 1
ATOM 559 N N . ARG A 1 73 ? 3.896 -3.206 -18.149 1.00 82.88 73 ARG A N 1
ATOM 560 C CA . ARG A 1 73 ? 3.829 -2.547 -19.463 1.00 82.88 73 ARG A CA 1
ATOM 561 C C . ARG A 1 73 ? 5.148 -1.880 -19.836 1.00 82.88 73 ARG A C 1
ATOM 563 O O . ARG A 1 73 ? 5.498 -1.850 -21.013 1.00 82.88 73 ARG A O 1
ATOM 570 N N . ASP A 1 74 ? 5.854 -1.314 -18.864 1.00 79.69 74 ASP A N 1
ATOM 571 C CA . ASP A 1 74 ? 7.170 -0.726 -19.096 1.00 79.69 74 ASP A CA 1
ATOM 572 C C . ASP A 1 74 ? 8.222 -1.816 -19.363 1.00 79.69 74 ASP A C 1
ATOM 574 O O . ASP A 1 74 ? 9.026 -1.658 -20.282 1.00 79.69 74 ASP A O 1
ATOM 578 N N . PHE A 1 75 ? 8.153 -2.961 -18.675 1.00 78.69 75 PHE A N 1
ATOM 579 C CA . PHE A 1 75 ? 8.971 -4.138 -18.989 1.00 78.69 75 PHE A CA 1
ATOM 580 C C . PHE A 1 75 ? 8.704 -4.686 -20.394 1.00 78.69 75 PHE A C 1
ATOM 582 O O . PHE A 1 75 ? 9.647 -4.948 -21.136 1.00 78.69 75 PHE A O 1
ATOM 589 N N . GLU A 1 76 ? 7.440 -4.815 -20.797 1.00 79.31 76 GLU A N 1
ATOM 590 C CA . GLU A 1 76 ? 7.067 -5.324 -22.120 1.00 79.31 76 GLU A CA 1
ATOM 591 C C . GLU A 1 76 ? 7.531 -4.394 -23.250 1.00 79.31 76 GLU A C 1
ATOM 593 O O . GLU A 1 76 ? 7.982 -4.858 -24.298 1.00 79.31 76 GLU A O 1
ATOM 598 N N . LYS A 1 77 ? 7.498 -3.074 -23.029 1.00 76.12 77 LYS A N 1
ATOM 599 C CA . LYS A 1 77 ? 8.069 -2.095 -23.966 1.00 76.12 77 LYS A CA 1
ATOM 600 C C . LYS A 1 77 ? 9.578 -2.248 -24.113 1.00 76.12 77 LYS A C 1
ATOM 602 O O . LYS A 1 77 ? 10.076 -2.137 -25.226 1.00 76.12 77 LYS A O 1
ATOM 607 N N . ILE A 1 78 ? 10.293 -2.503 -23.016 1.00 70.81 78 ILE A N 1
ATOM 608 C CA . ILE A 1 78 ? 11.741 -2.750 -23.052 1.00 70.81 78 ILE A CA 1
ATOM 609 C C . ILE A 1 78 ? 12.032 -4.077 -23.768 1.00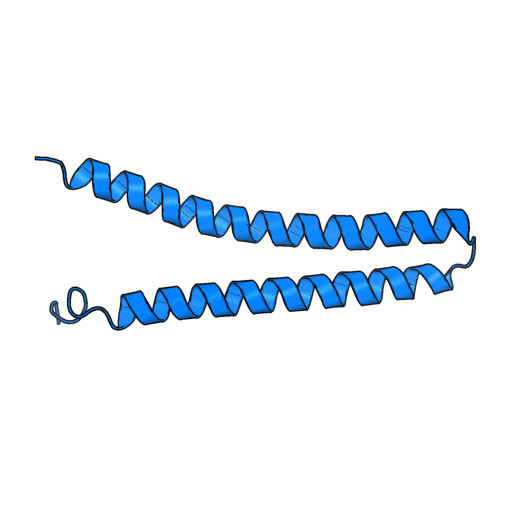 70.81 78 ILE A C 1
ATOM 611 O O . ILE A 1 78 ? 12.912 -4.128 -24.621 1.00 70.81 78 ILE A O 1
ATOM 615 N N . ALA A 1 79 ? 11.264 -5.131 -23.482 1.00 70.94 79 ALA A N 1
ATOM 616 C CA . ALA A 1 79 ? 11.433 -6.449 -24.096 1.00 70.94 79 ALA A CA 1
ATOM 617 C C . ALA A 1 79 ? 11.135 -6.458 -25.608 1.00 70.94 79 ALA A C 1
ATOM 619 O O . ALA A 1 79 ? 11.737 -7.221 -26.365 1.00 70.94 79 ALA A O 1
ATOM 620 N N . ASN A 1 80 ? 10.212 -5.610 -26.070 1.00 70.31 80 ASN A N 1
ATOM 621 C CA . ASN A 1 80 ? 9.858 -5.494 -27.484 1.00 70.31 80 ASN A CA 1
ATOM 622 C C . ASN A 1 80 ? 10.662 -4.444 -28.260 1.00 70.31 80 ASN A C 1
ATOM 624 O O . ASN A 1 80 ? 10.474 -4.338 -29.474 1.00 70.31 80 ASN A O 1
ATOM 628 N N . ASP A 1 81 ? 11.562 -3.708 -27.609 1.00 72.25 81 ASP A N 1
ATOM 629 C CA . ASP A 1 81 ? 12.390 -2.706 -28.272 1.00 72.25 81 ASP A CA 1
ATOM 630 C C . ASP A 1 81 ? 13.403 -3.395 -29.225 1.00 72.25 81 ASP A C 1
ATOM 632 O O . ASP A 1 81 ? 14.233 -4.204 -28.789 1.00 72.25 81 ASP A O 1
ATOM 636 N N . PRO A 1 82 ? 13.369 -3.099 -30.543 1.00 65.31 82 PRO A N 1
ATOM 637 C CA . PRO A 1 82 ? 14.252 -3.706 -31.545 1.00 65.31 82 PRO A CA 1
ATOM 638 C C . PRO A 1 82 ? 15.743 -3.389 -31.338 1.00 65.31 82 PRO A C 1
ATOM 640 O O . PRO A 1 82 ? 16.587 -3.984 -32.015 1.00 65.31 82 PRO A O 1
ATOM 643 N N . LYS A 1 83 ? 16.084 -2.471 -30.422 1.00 64.81 83 LYS A N 1
ATOM 644 C CA . LYS A 1 83 ? 17.455 -2.203 -29.971 1.00 64.81 83 LYS A CA 1
ATOM 645 C C . LYS A 1 83 ? 18.014 -3.303 -29.053 1.00 64.81 83 LYS A C 1
ATOM 647 O O . LYS A 1 83 ? 19.224 -3.463 -29.022 1.00 64.81 83 LYS A O 1
ATOM 652 N N . TYR A 1 84 ? 17.160 -4.063 -28.358 1.00 57.16 84 TYR A N 1
ATOM 653 C CA . TYR A 1 84 ? 17.545 -5.161 -27.452 1.00 57.16 84 TYR A CA 1
ATOM 654 C C . TYR A 1 84 ? 17.319 -6.563 -28.047 1.00 57.16 84 TYR A C 1
ATOM 656 O O . TYR A 1 84 ? 17.813 -7.548 -27.511 1.00 57.16 84 TYR A O 1
ATOM 664 N N . LYS A 1 85 ? 16.601 -6.668 -29.173 1.00 57.66 85 LYS A N 1
ATOM 665 C CA . LYS A 1 85 ? 16.367 -7.934 -29.898 1.00 57.66 85 LYS A CA 1
ATOM 666 C C . LYS A 1 85 ? 17.518 -8.371 -30.820 1.00 57.66 85 LYS A C 1
ATOM 668 O O . LYS A 1 85 ? 17.378 -9.390 -31.484 1.00 57.66 85 LYS A O 1
ATOM 673 N N . ARG A 1 86 ? 18.617 -7.611 -30.917 1.00 55.34 86 ARG A N 1
ATOM 674 C CA . ARG A 1 86 ? 19.675 -7.813 -31.931 1.00 55.34 86 ARG A CA 1
ATOM 675 C C . ARG A 1 86 ? 20.992 -8.430 -31.435 1.00 55.34 86 ARG A C 1
ATOM 677 O O . ARG A 1 86 ? 21.928 -8.485 -32.223 1.00 55.34 86 ARG A O 1
ATOM 684 N N . ASP A 1 87 ? 21.032 -8.945 -30.207 1.00 54.25 87 ASP A N 1
ATOM 685 C CA . ASP A 1 87 ? 22.256 -9.503 -29.601 1.00 54.25 87 ASP A CA 1
ATOM 686 C C . ASP A 1 87 ? 22.171 -11.020 -29.290 1.00 54.25 87 ASP A C 1
ATOM 688 O O . ASP A 1 87 ? 22.838 -11.496 -28.371 1.00 54.25 87 ASP A O 1
ATOM 692 N N . PHE A 1 88 ? 21.373 -11.789 -30.046 1.00 47.91 88 PHE A N 1
ATOM 693 C CA . PHE A 1 88 ? 21.369 -13.265 -30.023 1.00 47.91 88 PHE A CA 1
ATOM 694 C C . PHE A 1 88 ? 21.639 -13.843 -31.411 1.00 47.91 88 PHE A C 1
ATOM 696 O O . PHE A 1 88 ? 21.029 -13.331 -32.379 1.00 47.91 88 PHE A O 1
#

Foldseek 3Di:
DCVVVVVVVVVVVVVVLVVVLVVVLVVLLCCLQVVLVVVCVVPVDPVSSVVSNVVSVVRSVVSVVVSVVVVVVVVVCVVPPPVVVPPD

Radius of gyration: 20.22 Å; chains: 1; bounding box: 50×25×52 Å

pLDDT: mean 78.5, std 8.91, range [47.91, 88.06]

Sequence (88 aa):
MDNNKESKFRAIIIGAKGLSLGISIIVAILLGIGSGILMQKIFNVFWVLWIGVFWGVAAAILNVYKAYRAELRDFEKIANDPKYKRDF

Secondary structure (DSSP, 8-state):
--HHHHHHHHHHHHHHHHHHHHHHHHHHHHHHHHHHHHHHHHH--TTHHHHHHHHHHHHHHHHHHHHHHHHHHHHHHHHT-TTTTT--